Protein AF-A0A7C1M4I1-F1 (afdb_monomer)

Foldseek 3Di:
DPDPDPLVLLLVLLVPAVLVVLVVVLVVLLVVLLVLVLVLCVVLVHDSQFKKKWFADPVRAIFIDGDDDPVSRVVVSVVQRVPPVNSVSVVCNQQQVVLSVVSVVQSVCCVVPVDDDVLNVQLGDSDPVQNDSVSSSVSVVVCLVPPPDPVVVCVVSVPGDMDMNRPPD

Radius of gyration: 19.14 Å; Cα contacts (8 Å, |Δi|>4): 143; chains: 1; bounding box: 41×28×62 Å

pLDDT: mean 84.01, std 16.76, range [37.09, 98.38]

Structure (mmCIF, N/CA/C/O backbone):
data_AF-A0A7C1M4I1-F1
#
_entry.id   AF-A0A7C1M4I1-F1
#
loop_
_atom_site.group_PDB
_atom_site.id
_atom_site.type_symbol
_atom_site.label_atom_id
_atom_site.label_alt_id
_atom_site.label_comp_id
_atom_site.label_asym_id
_atom_site.label_entity_id
_atom_site.label_seq_id
_atom_site.pdbx_PDB_ins_code
_atom_site.Cartn_x
_atom_site.Cartn_y
_atom_site.Cartn_z
_atom_site.occupancy
_atom_site.B_iso_or_equiv
_atom_site.auth_seq_id
_atom_site.auth_comp_id
_atom_site.auth_asym_id
_atom_site.auth_atom_id
_atom_site.pdbx_PDB_model_num
ATOM 1 N N . SER A 1 1 ? -23.606 -11.637 40.945 1.00 37.09 1 SER A N 1
ATOM 2 C CA . SER A 1 1 ? -22.950 -11.901 39.651 1.00 37.09 1 SER A CA 1
ATOM 3 C C . SER A 1 1 ? -23.083 -10.687 38.755 1.00 37.09 1 SER A C 1
ATOM 5 O O . SER A 1 1 ? -24.184 -10.395 38.318 1.00 37.09 1 SER A O 1
ATOM 7 N N . SER A 1 2 ? -21.998 -9.949 38.531 1.00 46.00 2 SER A N 1
ATOM 8 C CA . SER A 1 2 ? -21.979 -8.693 37.764 1.00 46.00 2 SER A CA 1
ATOM 9 C C . SER A 1 2 ? -20.796 -8.706 36.792 1.00 46.00 2 SER A C 1
ATOM 11 O O . SER A 1 2 ? -19.777 -8.072 37.035 1.00 46.00 2 SER A O 1
ATOM 13 N N . GLY A 1 3 ? -20.919 -9.501 35.724 1.00 42.06 3 GLY A N 1
ATOM 14 C CA . GLY A 1 3 ? -19.888 -9.658 34.687 1.00 42.06 3 GLY A CA 1
ATOM 15 C C . GLY A 1 3 ? -20.396 -9.486 33.250 1.00 42.06 3 GLY A C 1
ATOM 16 O O . GLY A 1 3 ? -19.680 -9.832 32.322 1.00 42.06 3 GLY A O 1
ATOM 17 N N . GLY A 1 4 ? -21.629 -9.001 33.050 1.00 46.62 4 GLY A N 1
ATOM 18 C CA . GLY A 1 4 ? -22.300 -9.022 31.741 1.00 46.62 4 GLY A CA 1
ATOM 19 C C . GLY A 1 4 ? -22.204 -7.750 30.890 1.00 46.62 4 GLY A C 1
ATOM 20 O O . GLY A 1 4 ? -22.529 -7.805 29.715 1.00 46.62 4 GLY A O 1
ATOM 21 N N . SER A 1 5 ? -21.784 -6.605 31.437 1.00 53.62 5 SER A N 1
ATOM 22 C CA . SER A 1 5 ? -21.990 -5.313 30.751 1.00 53.62 5 SER A CA 1
ATOM 23 C C . SER A 1 5 ? -20.835 -4.873 29.843 1.00 53.62 5 SER A C 1
ATOM 25 O O . SER A 1 5 ? -21.068 -4.202 28.843 1.00 53.62 5 SER A O 1
ATOM 27 N N . ALA A 1 6 ? -19.591 -5.244 30.156 1.00 52.16 6 ALA A N 1
ATOM 28 C CA . ALA A 1 6 ? -18.422 -4.800 29.387 1.00 52.16 6 ALA A CA 1
ATOM 29 C C . ALA A 1 6 ? -18.250 -5.572 28.065 1.00 52.16 6 ALA A C 1
ATOM 31 O O . ALA A 1 6 ? -17.912 -4.984 27.040 1.00 52.16 6 ALA A O 1
ATOM 32 N N . SER A 1 7 ? -18.534 -6.879 28.077 1.00 54.50 7 SER A N 1
ATOM 33 C CA . SER A 1 7 ? -18.476 -7.744 26.892 1.00 54.50 7 SER A CA 1
ATOM 34 C C . SER A 1 7 ? -19.570 -7.422 25.873 1.00 54.50 7 SER A C 1
ATOM 36 O O . SER A 1 7 ? -19.337 -7.509 24.670 1.00 54.50 7 SER A O 1
ATOM 38 N N . ASP A 1 8 ? -20.748 -7.017 26.345 1.00 55.34 8 ASP A N 1
ATOM 39 C CA . ASP A 1 8 ? -21.869 -6.647 25.482 1.00 55.34 8 ASP A CA 1
ATOM 40 C C . ASP A 1 8 ? -21.636 -5.275 24.820 1.00 55.34 8 ASP A C 1
ATOM 42 O O . ASP A 1 8 ? -21.870 -5.093 23.627 1.00 55.34 8 ASP A O 1
ATOM 46 N N . ALA A 1 9 ? -21.039 -4.327 25.554 1.00 55.25 9 ALA A N 1
ATOM 47 C CA . ALA A 1 9 ? -20.668 -3.018 25.019 1.00 55.25 9 ALA A CA 1
ATOM 48 C C . ALA A 1 9 ? -19.576 -3.095 23.931 1.00 55.25 9 ALA A C 1
ATOM 50 O O . ALA A 1 9 ? -19.692 -2.420 22.909 1.00 55.25 9 ALA A O 1
ATOM 51 N N . GLY A 1 10 ? -18.540 -3.929 24.099 1.00 57.03 10 GLY A N 1
ATOM 52 C CA . GLY A 1 10 ? -17.507 -4.151 23.068 1.00 57.03 10 GLY A CA 1
ATOM 53 C C . GLY A 1 10 ? -18.066 -4.776 21.781 1.00 57.03 10 GLY A C 1
ATOM 54 O O . GLY A 1 10 ? -17.709 -4.381 20.664 1.00 57.03 10 GLY A O 1
ATOM 55 N N . ARG A 1 11 ? -19.035 -5.689 21.922 1.00 58.72 11 ARG A N 1
ATOM 56 C CA . ARG A 1 11 ? -19.779 -6.274 20.795 1.00 58.72 11 ARG A CA 1
ATOM 57 C C . ARG A 1 11 ? -20.649 -5.257 20.053 1.00 58.72 11 ARG A C 1
ATOM 59 O O . ARG A 1 11 ? -20.724 -5.312 18.830 1.00 58.72 11 ARG A O 1
ATOM 66 N N . LEU A 1 12 ? -21.265 -4.308 20.754 1.00 58.34 12 LEU A N 1
ATOM 67 C CA . LEU A 1 12 ? -22.069 -3.251 20.126 1.00 58.34 12 LEU A CA 1
ATOM 68 C C . LEU A 1 12 ? -21.201 -2.220 19.382 1.00 58.34 12 LEU A C 1
ATOM 70 O O . LEU A 1 12 ? -21.550 -1.818 18.274 1.00 58.34 12 LEU A O 1
ATOM 74 N N . LYS A 1 13 ? -20.036 -1.845 19.936 1.00 61.75 13 LYS A N 1
ATOM 75 C CA . LYS A 1 13 ? -19.080 -0.900 19.311 1.00 61.75 13 LYS A CA 1
ATOM 76 C C . LYS A 1 13 ? -18.567 -1.382 17.948 1.00 61.75 13 LYS A C 1
ATOM 78 O O . LYS A 1 13 ? -18.397 -0.594 17.020 1.00 61.75 13 LYS A O 1
ATOM 83 N N . SER A 1 14 ? -18.323 -2.685 17.832 1.00 60.00 14 SER A N 1
ATOM 84 C CA . SER A 1 14 ? -17.772 -3.325 16.635 1.00 60.00 14 SER A CA 1
ATOM 85 C C . SER A 1 14 ? -18.788 -3.500 15.500 1.00 60.00 14 SER A C 1
ATOM 87 O O . SER A 1 14 ? -18.403 -3.475 14.332 1.00 60.00 14 SER A O 1
ATOM 89 N N . GLN A 1 15 ? -20.079 -3.632 15.817 1.00 62.91 15 GLN A N 1
ATOM 90 C CA . GLN A 1 15 ? -21.148 -3.806 14.823 1.00 62.91 15 GLN A CA 1
ATOM 91 C C . GLN A 1 15 ? -21.494 -2.521 14.054 1.00 62.91 15 GLN A C 1
ATOM 93 O O . GLN A 1 15 ? -22.108 -2.598 12.994 1.00 62.91 15 GLN A O 1
ATOM 98 N N . THR A 1 16 ? -21.094 -1.348 14.556 1.00 69.31 16 THR A N 1
ATOM 99 C CA . THR A 1 16 ? -21.437 -0.040 13.965 1.00 69.31 16 THR A CA 1
ATOM 100 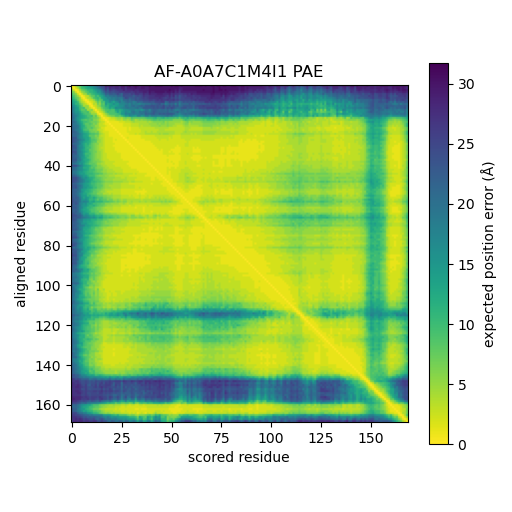C C . THR A 1 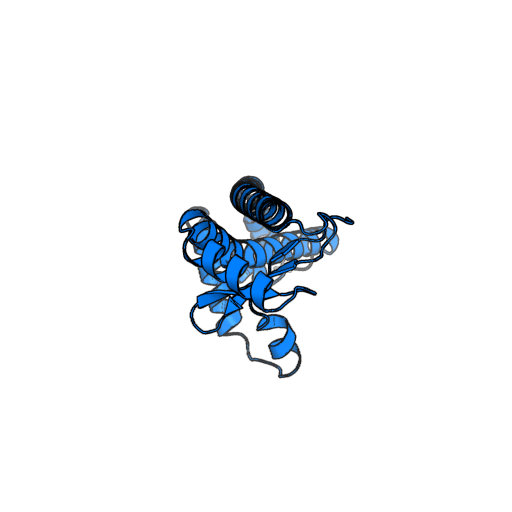16 ? -20.355 0.555 13.064 1.00 69.31 16 THR A C 1
ATOM 102 O O . THR A 1 16 ? -20.515 1.665 12.563 1.00 69.31 16 THR A O 1
ATOM 105 N N . LEU A 1 17 ? -19.233 -0.141 12.866 1.00 81.06 17 LEU A N 1
ATOM 106 C CA . LEU A 1 17 ? -18.158 0.347 12.005 1.00 81.06 17 LEU A CA 1
ATOM 107 C C . LEU A 1 17 ? -18.552 0.240 10.523 1.00 81.06 17 LEU A C 1
ATOM 109 O O . LEU A 1 17 ? -18.933 -0.850 10.085 1.00 81.06 17 LEU A O 1
ATOM 113 N N . PRO A 1 18 ? -18.379 1.298 9.709 1.00 86.31 18 PRO A N 1
ATOM 114 C CA . PRO A 1 18 ? -18.656 1.256 8.273 1.00 86.31 18 PRO A CA 1
ATOM 115 C C . PRO A 1 18 ? -17.491 0.590 7.516 1.00 86.31 18 PRO A C 1
ATOM 117 O O . PRO A 1 18 ? -16.886 1.146 6.602 1.00 86.31 18 PRO A O 1
ATOM 120 N N . LEU A 1 19 ? -17.148 -0.638 7.916 1.00 86.81 19 LEU A N 1
ATOM 121 C CA . LEU A 1 19 ? -15.996 -1.372 7.395 1.00 86.81 19 LEU A CA 1
ATOM 122 C C . LEU A 1 19 ? -16.125 -1.654 5.890 1.00 86.81 19 LEU A C 1
ATOM 124 O O . LEU A 1 19 ? -15.118 -1.723 5.191 1.00 86.81 19 LEU A O 1
ATOM 128 N N . ALA A 1 20 ? -17.355 -1.792 5.387 1.00 87.75 20 ALA A N 1
ATOM 129 C CA . ALA A 1 20 ? -17.626 -1.936 3.960 1.00 87.75 20 ALA A CA 1
ATOM 130 C C . ALA A 1 20 ? -17.139 -0.714 3.160 1.00 87.75 20 ALA A C 1
ATOM 132 O O . ALA A 1 20 ? -16.436 -0.885 2.164 1.00 87.75 20 ALA A O 1
ATOM 133 N N . ASP A 1 21 ? -17.416 0.499 3.642 1.00 89.75 21 ASP A N 1
ATOM 134 C CA . ASP A 1 21 ? -17.020 1.749 2.982 1.00 89.75 21 ASP A CA 1
ATOM 135 C C . ASP A 1 21 ? -15.495 1.932 3.009 1.00 89.75 21 ASP A C 1
ATOM 137 O O . ASP A 1 21 ? -14.871 2.342 2.022 1.00 89.75 21 ASP A O 1
ATOM 141 N N . TYR A 1 22 ? -14.861 1.565 4.128 1.00 93.00 22 TYR A N 1
ATOM 142 C CA . TYR A 1 22 ? -13.403 1.608 4.247 1.00 93.00 22 TYR A CA 1
ATOM 143 C C . TYR A 1 22 ? -12.737 0.624 3.284 1.00 93.00 22 TYR A C 1
ATOM 145 O O . TYR A 1 22 ? -11.816 1.000 2.555 1.00 93.00 22 TYR A O 1
ATOM 153 N N . LYS A 1 23 ? -13.250 -0.611 3.214 1.00 92.44 23 LYS A N 1
ATOM 154 C CA . LYS A 1 23 ? -12.785 -1.627 2.260 1.00 92.44 23 LYS A CA 1
ATOM 155 C C . LYS A 1 23 ? -12.995 -1.193 0.814 1.00 92.44 23 LYS A C 1
ATOM 157 O O . LYS A 1 23 ? -12.131 -1.455 -0.015 1.00 92.44 23 LYS A O 1
ATOM 162 N N . GLN A 1 24 ? -14.092 -0.504 0.501 1.00 92.56 24 GLN A N 1
ATOM 163 C CA . GLN A 1 24 ? -14.327 0.022 -0.843 1.00 92.56 24 GLN A CA 1
ATOM 164 C C . GLN A 1 24 ? -13.276 1.066 -1.233 1.00 92.56 24 GLN A C 1
ATOM 166 O O . GLN A 1 24 ? -12.753 1.015 -2.345 1.00 92.56 24 GLN A O 1
ATOM 171 N N . THR A 1 25 ? -12.942 1.988 -0.328 1.00 88.88 25 THR A N 1
ATOM 172 C CA . THR A 1 25 ? -11.919 3.019 -0.577 1.00 88.88 25 THR A CA 1
ATOM 173 C C . THR A 1 25 ? -10.550 2.383 -0.822 1.00 88.88 25 THR A C 1
ATOM 175 O O . THR A 1 25 ? -9.897 2.674 -1.821 1.00 88.88 25 THR A O 1
ATOM 178 N N . VAL A 1 26 ? -10.146 1.447 0.040 1.00 93.19 26 VAL A N 1
ATOM 179 C CA . VAL A 1 26 ? -8.884 0.707 -0.116 1.00 93.19 26 VAL A CA 1
ATOM 180 C C . VAL A 1 26 ? -8.885 -0.150 -1.384 1.00 93.19 26 VAL A C 1
ATOM 182 O O . VAL A 1 26 ? -7.880 -0.212 -2.086 1.00 93.19 26 VAL A O 1
ATOM 185 N N . GLY A 1 27 ? -10.026 -0.743 -1.741 1.00 94.75 27 GLY A N 1
ATOM 186 C CA . GLY A 1 27 ? -10.191 -1.521 -2.967 1.00 94.75 27 GLY A CA 1
ATOM 187 C C . GLY A 1 27 ? -9.971 -0.712 -4.249 1.00 94.75 27 GLY A C 1
ATOM 188 O O . GLY A 1 27 ? -9.469 -1.264 -5.229 1.00 94.75 27 GLY A O 1
ATOM 189 N N . GLN A 1 28 ? -10.285 0.588 -4.251 1.00 95.31 28 GLN A N 1
ATOM 190 C CA . GLN A 1 28 ? -10.003 1.472 -5.388 1.00 95.31 28 GLN A CA 1
ATOM 191 C C . GLN A 1 28 ? -8.497 1.697 -5.565 1.00 95.31 28 GLN A C 1
ATOM 193 O O . GLN A 1 28 ? -7.985 1.515 -6.671 1.00 95.31 28 GLN A O 1
ATOM 198 N N . ASP A 1 29 ? -7.783 2.022 -4.481 1.00 96.00 29 ASP A N 1
ATOM 199 C CA . ASP A 1 29 ? -6.321 2.163 -4.507 1.00 96.00 29 ASP A CA 1
ATOM 200 C C . ASP A 1 29 ? -5.663 0.833 -4.925 1.00 96.00 29 ASP A C 1
ATOM 202 O O . ASP A 1 29 ? -4.812 0.813 -5.814 1.00 96.00 29 ASP A O 1
ATOM 206 N N . LEU A 1 30 ? -6.123 -0.299 -4.379 1.00 96.06 30 LEU A N 1
ATOM 207 C CA . LEU A 1 30 ? -5.648 -1.642 -4.732 1.00 96.06 30 LEU A CA 1
ATOM 208 C C . LEU A 1 30 ? -5.810 -1.942 -6.232 1.00 96.06 30 LEU A C 1
ATOM 210 O O . LEU A 1 30 ? -4.879 -2.426 -6.880 1.00 96.06 30 LEU A O 1
ATOM 214 N N . ALA A 1 31 ? -6.991 -1.668 -6.795 1.00 96.75 31 ALA A N 1
ATOM 215 C CA . ALA A 1 31 ? -7.272 -1.895 -8.209 1.00 96.75 31 ALA A CA 1
ATOM 216 C C . ALA A 1 31 ? -6.394 -1.012 -9.105 1.00 96.75 31 ALA A C 1
ATOM 218 O O . ALA A 1 31 ? -5.829 -1.498 -10.085 1.00 96.75 31 ALA A O 1
ATOM 219 N N . PHE A 1 32 ? -6.227 0.258 -8.736 1.00 97.75 32 PHE A N 1
ATOM 220 C CA . PHE A 1 32 ? -5.382 1.200 -9.461 1.00 97.75 32 PHE A CA 1
ATOM 221 C C . PHE A 1 32 ? -3.897 0.797 -9.449 1.00 97.75 32 PHE A C 1
ATOM 223 O O . PHE A 1 32 ? -3.253 0.795 -10.503 1.00 97.75 32 PHE A O 1
ATOM 230 N N . ILE A 1 33 ? -3.356 0.406 -8.288 1.00 97.81 33 ILE A N 1
ATOM 231 C CA . ILE A 1 33 ? -1.972 -0.080 -8.165 1.00 97.81 33 ILE A CA 1
ATOM 232 C C . ILE A 1 33 ? -1.775 -1.336 -9.012 1.00 97.81 33 ILE A C 1
ATOM 234 O O . ILE A 1 33 ? -0.849 -1.398 -9.822 1.00 97.81 33 ILE A O 1
ATOM 238 N N . ARG A 1 34 ? -2.683 -2.310 -8.888 1.00 97.31 34 ARG A N 1
ATOM 239 C CA . ARG A 1 34 ? -2.658 -3.550 -9.669 1.00 97.31 34 ARG A CA 1
ATOM 240 C C . ARG A 1 34 ? -2.622 -3.278 -11.171 1.00 97.31 34 ARG A C 1
ATOM 242 O O . ARG A 1 34 ? -1.822 -3.888 -11.877 1.00 97.31 34 ARG A O 1
ATOM 249 N N . GLU A 1 35 ? -3.477 -2.381 -11.650 1.00 97.62 35 GLU A N 1
ATOM 250 C CA . GLU A 1 35 ? -3.571 -2.077 -13.075 1.00 97.62 35 GLU A CA 1
ATOM 251 C C . GLU A 1 35 ? -2.343 -1.324 -13.586 1.00 97.62 35 GLU A C 1
ATOM 253 O O . GLU A 1 35 ? -1.788 -1.673 -14.626 1.00 97.62 35 GLU A O 1
ATOM 258 N N . THR A 1 36 ? -1.838 -0.365 -12.809 1.00 98.00 36 THR A N 1
ATOM 259 C CA . THR A 1 36 ? -0.598 0.348 -13.148 1.00 98.00 36 THR A CA 1
ATOM 260 C C . THR A 1 36 ? 0.577 -0.619 -13.286 1.00 98.00 36 THR A C 1
ATOM 262 O O . THR A 1 36 ? 1.352 -0.526 -14.237 1.00 98.00 36 THR A O 1
ATOM 265 N N . LEU A 1 37 ? 0.691 -1.588 -12.377 1.00 97.50 37 LEU A N 1
ATOM 266 C CA . LEU A 1 37 ? 1.747 -2.594 -12.420 1.00 97.50 37 LEU A CA 1
ATOM 267 C C . LEU A 1 37 ? 1.609 -3.544 -13.618 1.00 97.50 37 LEU A C 1
ATOM 269 O O . LEU A 1 37 ? 2.610 -3.856 -14.260 1.00 97.50 37 LEU A O 1
ATOM 273 N N . ARG A 1 38 ? 0.387 -3.950 -13.983 1.00 96.62 38 ARG A N 1
ATOM 274 C CA . ARG A 1 38 ? 0.147 -4.731 -15.211 1.00 96.62 38 ARG A CA 1
ATOM 275 C C . ARG A 1 38 ? 0.544 -3.967 -16.468 1.00 96.62 38 ARG A C 1
ATOM 277 O O . ARG A 1 38 ? 1.197 -4.540 -17.338 1.00 96.62 38 ARG A O 1
ATOM 284 N N . HIS A 1 39 ? 0.199 -2.684 -16.544 1.00 97.19 39 HIS A N 1
ATOM 285 C CA . HIS A 1 39 ? 0.626 -1.832 -17.649 1.00 97.19 39 HIS A CA 1
ATOM 286 C C . HIS A 1 39 ? 2.145 -1.703 -17.714 1.00 97.19 39 HIS A C 1
ATOM 288 O O . HIS A 1 39 ? 2.702 -1.809 -18.802 1.00 97.19 39 HIS A O 1
ATOM 294 N N . LYS A 1 40 ? 2.830 -1.569 -16.571 1.00 96.75 40 LYS A N 1
ATOM 295 C CA . LYS A 1 40 ? 4.297 -1.551 -16.544 1.00 96.75 40 LYS A CA 1
ATOM 296 C C . LYS A 1 40 ? 4.892 -2.864 -17.048 1.00 96.75 40 LYS A C 1
ATOM 298 O O . LYS A 1 40 ? 5.789 -2.828 -17.880 1.00 96.75 40 LYS A O 1
ATOM 303 N N . LEU A 1 41 ? 4.363 -4.022 -16.650 1.00 95.75 41 LEU A N 1
ATOM 304 C CA . LEU A 1 41 ? 4.821 -5.296 -17.220 1.00 95.75 41 LEU A CA 1
ATOM 305 C C . LEU A 1 41 ? 4.694 -5.316 -18.754 1.00 95.75 41 LEU A C 1
ATOM 307 O O . LEU A 1 41 ? 5.641 -5.705 -19.434 1.00 95.75 41 LEU A O 1
ATOM 311 N N . ALA A 1 42 ? 3.569 -4.846 -19.301 1.00 96.44 42 ALA A N 1
ATOM 312 C CA . ALA A 1 42 ? 3.354 -4.791 -20.747 1.00 96.44 42 ALA A CA 1
ATOM 313 C C . ALA A 1 42 ? 4.286 -3.792 -21.460 1.00 96.44 42 ALA A C 1
ATOM 315 O O . ALA A 1 42 ? 4.868 -4.129 -22.488 1.00 96.44 42 ALA A O 1
ATOM 316 N N . GLU A 1 43 ? 4.471 -2.593 -20.902 1.00 97.06 43 GLU A N 1
ATOM 317 C CA . GLU A 1 43 ? 5.351 -1.542 -21.437 1.00 97.06 43 GLU A CA 1
ATOM 318 C C . GLU A 1 43 ? 6.804 -2.020 -21.584 1.00 97.06 43 GLU A C 1
ATOM 320 O O . GLU A 1 43 ? 7.470 -1.719 -22.574 1.00 97.06 43 GLU A O 1
ATOM 325 N N . TYR A 1 44 ? 7.272 -2.833 -20.634 1.00 96.06 44 TYR A N 1
ATOM 326 C CA . TYR A 1 44 ? 8.612 -3.420 -20.643 1.00 96.06 44 TYR A CA 1
ATOM 327 C C . TYR A 1 44 ? 8.682 -4.798 -21.331 1.00 96.06 44 TYR A C 1
ATOM 329 O O . TYR A 1 44 ? 9.709 -5.470 -21.242 1.00 96.06 44 TYR A O 1
ATOM 337 N N . ASN A 1 45 ? 7.628 -5.220 -22.045 1.00 95.44 45 ASN A N 1
ATOM 338 C CA . ASN A 1 45 ? 7.522 -6.518 -22.733 1.00 95.44 45 ASN A CA 1
ATOM 339 C C . ASN A 1 45 ? 7.772 -7.735 -21.820 1.00 95.44 45 ASN A C 1
ATOM 341 O O . ASN A 1 45 ? 8.281 -8.772 -22.254 1.00 95.44 45 ASN A O 1
ATOM 345 N N . LEU A 1 46 ? 7.419 -7.613 -20.542 1.00 94.69 46 LEU A N 1
ATOM 346 C CA . LEU A 1 46 ? 7.505 -8.692 -19.568 1.00 94.69 46 LEU A CA 1
ATOM 347 C C . LEU A 1 46 ? 6.277 -9.598 -19.670 1.00 94.69 46 LEU A C 1
ATOM 349 O O . LEU A 1 46 ? 5.185 -9.181 -20.056 1.00 94.69 46 LEU A O 1
ATOM 353 N N . ASN A 1 47 ? 6.440 -10.859 -19.268 1.00 92.62 47 ASN A N 1
ATOM 354 C CA . ASN A 1 47 ? 5.313 -11.779 -19.179 1.00 92.62 47 ASN A CA 1
ATOM 355 C C . ASN A 1 47 ? 4.274 -11.223 -18.175 1.00 92.62 47 ASN A C 1
ATOM 357 O O . ASN A 1 47 ? 4.661 -10.918 -17.045 1.00 92.62 47 ASN A O 1
ATOM 361 N N . PRO A 1 48 ? 2.971 -11.143 -18.507 1.00 91.50 48 PRO A N 1
ATOM 362 C CA . PRO A 1 48 ? 1.926 -10.732 -17.560 1.00 91.50 48 PRO A CA 1
ATOM 363 C C . PRO A 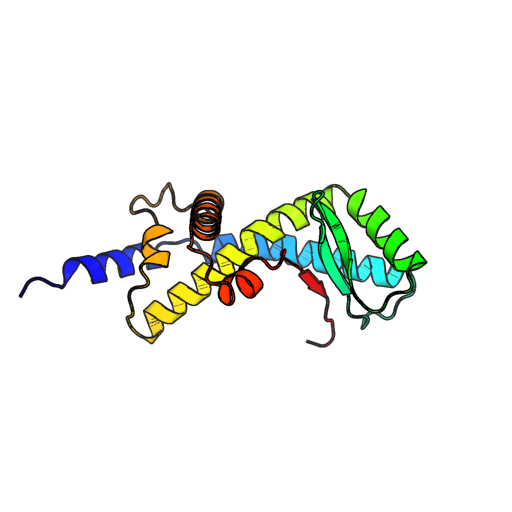1 48 ? 1.829 -11.616 -16.303 1.00 91.50 48 PRO A C 1
ATOM 365 O O . PRO A 1 48 ? 1.249 -11.208 -15.297 1.00 91.50 48 PRO A O 1
ATOM 368 N N . ALA A 1 49 ? 2.381 -12.834 -16.363 1.00 91.25 49 ALA A N 1
ATOM 369 C CA . ALA A 1 49 ? 2.519 -13.773 -15.251 1.00 91.25 49 ALA A CA 1
ATOM 370 C C . ALA A 1 49 ? 3.755 -13.537 -14.366 1.00 91.25 49 ALA A C 1
ATOM 372 O O . ALA A 1 49 ? 3.964 -14.284 -13.409 1.00 91.25 49 ALA A O 1
ATOM 373 N N . THR A 1 50 ? 4.592 -12.547 -14.688 1.00 92.44 50 THR A N 1
ATOM 374 C CA . THR A 1 50 ? 5.766 -12.190 -13.884 1.00 92.44 50 THR A CA 1
ATOM 375 C C . THR A 1 50 ? 5.315 -11.709 -12.511 1.00 92.44 50 THR A C 1
ATOM 377 O O . THR A 1 50 ? 4.583 -10.727 -12.404 1.00 92.44 50 THR A O 1
ATOM 380 N N . ALA A 1 51 ? 5.766 -12.398 -11.464 1.00 93.25 51 ALA A N 1
ATOM 381 C CA . ALA A 1 51 ? 5.545 -11.970 -10.093 1.00 93.25 51 ALA A CA 1
ATOM 382 C C . ALA A 1 51 ? 6.413 -10.743 -9.796 1.00 93.25 51 ALA A C 1
ATOM 384 O O . ALA A 1 51 ? 7.639 -10.797 -9.935 1.00 93.25 51 ALA A O 1
ATOM 385 N N . ILE A 1 52 ? 5.771 -9.656 -9.377 1.00 94.81 52 ILE A N 1
ATOM 386 C CA . ILE A 1 52 ? 6.445 -8.438 -8.928 1.00 94.81 52 ILE A CA 1
ATOM 387 C C . ILE A 1 52 ? 5.848 -7.981 -7.607 1.00 94.81 52 ILE A C 1
ATOM 389 O O . ILE A 1 52 ? 4.650 -8.140 -7.361 1.00 94.81 52 ILE A O 1
ATOM 393 N N . SER A 1 53 ? 6.685 -7.394 -6.765 1.00 96.12 53 SER A N 1
ATOM 394 C CA . SER A 1 53 ? 6.258 -6.753 -5.529 1.00 96.12 53 SER A CA 1
ATOM 395 C C . SER A 1 53 ? 6.639 -5.284 -5.560 1.00 96.12 53 SER A C 1
ATOM 397 O O . SER A 1 53 ? 7.647 -4.923 -6.161 1.00 96.12 53 SER A O 1
ATOM 399 N N . VAL A 1 54 ? 5.863 -4.438 -4.898 1.00 97.25 54 VAL A N 1
ATOM 400 C CA . VAL A 1 54 ? 6.253 -3.055 -4.625 1.00 97.25 54 VAL A CA 1
ATOM 401 C C . VAL A 1 54 ? 6.204 -2.795 -3.133 1.00 97.25 54 VAL A C 1
ATOM 403 O O . VAL A 1 54 ? 5.248 -3.186 -2.465 1.00 97.25 54 VAL A O 1
ATOM 406 N N . SER A 1 55 ? 7.237 -2.145 -2.617 1.00 96.56 55 SER A N 1
ATOM 407 C CA . SER A 1 55 ? 7.395 -1.792 -1.204 1.00 96.56 55 SER A CA 1
ATOM 408 C C . SER A 1 55 ? 7.925 -0.369 -1.074 1.00 96.56 55 SER A C 1
ATOM 410 O O . SER A 1 55 ? 8.338 0.245 -2.059 1.00 96.56 55 SER A O 1
ATOM 412 N N . LYS A 1 56 ? 7.894 0.178 0.144 1.00 94.31 56 LYS A N 1
ATOM 413 C CA . LYS A 1 56 ? 8.628 1.407 0.459 1.00 94.31 56 LYS A CA 1
ATOM 414 C C . LYS A 1 56 ? 9.991 1.061 1.043 1.00 94.31 56 LYS A C 1
ATOM 416 O O . LYS A 1 56 ? 10.062 0.240 1.954 1.00 94.31 56 LYS A O 1
ATOM 421 N N . SER A 1 57 ? 11.027 1.735 0.561 1.00 91.75 57 SER A N 1
ATOM 422 C CA . SER A 1 57 ? 12.340 1.751 1.196 1.00 91.75 57 SER A CA 1
ATOM 423 C C . SER A 1 57 ? 12.324 2.565 2.489 1.00 91.75 57 SER A C 1
ATOM 425 O O . SER A 1 57 ? 11.393 3.338 2.740 1.00 91.75 57 SER A O 1
ATOM 427 N N . ASP A 1 58 ? 13.402 2.480 3.269 1.00 86.31 58 ASP A N 1
ATOM 428 C CA . ASP A 1 58 ? 13.596 3.311 4.467 1.00 86.31 58 ASP A CA 1
ATOM 429 C C . ASP A 1 58 ? 13.591 4.818 4.149 1.00 86.31 58 ASP A C 1
ATOM 431 O O . ASP A 1 58 ? 13.192 5.639 4.974 1.00 86.31 58 ASP A O 1
ATOM 435 N N . ALA A 1 59 ? 13.982 5.194 2.926 1.00 88.62 59 ALA A N 1
ATOM 436 C CA . ALA A 1 59 ? 13.927 6.572 2.436 1.00 88.62 59 ALA A CA 1
ATOM 437 C C . ALA A 1 59 ? 12.531 6.979 1.916 1.00 88.62 59 ALA A C 1
ATOM 439 O O . ALA A 1 59 ? 12.361 8.085 1.402 1.00 88.62 59 ALA A O 1
ATOM 440 N N . GLY A 1 60 ? 11.538 6.088 2.001 1.00 88.88 60 GLY A N 1
ATOM 441 C CA . GLY A 1 60 ? 10.167 6.314 1.545 1.00 88.88 60 GLY A CA 1
ATOM 442 C C . GLY A 1 60 ? 9.974 6.230 0.030 1.00 88.88 60 GLY A C 1
ATOM 443 O O . GLY A 1 60 ? 8.888 6.560 -0.450 1.00 88.88 60 GLY A O 1
ATOM 444 N N . LYS A 1 61 ? 10.993 5.796 -0.723 1.00 95.31 61 LYS A N 1
ATOM 445 C CA . LYS A 1 61 ? 10.888 5.575 -2.172 1.00 95.31 61 LYS A CA 1
ATOM 446 C C . LYS A 1 61 ? 10.209 4.247 -2.465 1.00 95.31 61 LYS A C 1
ATOM 448 O O . LYS A 1 61 ? 10.313 3.314 -1.676 1.00 95.31 61 LYS A O 1
ATOM 453 N N . ILE A 1 62 ? 9.541 4.163 -3.608 1.00 97.19 62 ILE A N 1
ATOM 454 C CA . ILE A 1 62 ? 9.009 2.897 -4.109 1.00 97.19 62 ILE A CA 1
ATOM 455 C C . ILE A 1 62 ? 10.170 2.052 -4.628 1.00 97.19 62 ILE A C 1
ATOM 457 O O . ILE A 1 62 ? 10.953 2.526 -5.450 1.00 97.19 62 ILE A O 1
ATOM 461 N N . GLU A 1 63 ? 10.233 0.810 -4.173 1.00 97.25 63 GLU A N 1
ATOM 462 C CA . GLU A 1 63 ? 11.143 -0.225 -4.661 1.00 97.25 63 GLU A CA 1
ATOM 463 C C . GLU A 1 63 ? 10.338 -1.354 -5.298 1.00 97.25 63 GLU A C 1
ATOM 465 O O . GLU A 1 63 ? 9.201 -1.624 -4.896 1.00 97.25 63 GLU A O 1
ATOM 470 N N . VAL A 1 64 ? 10.925 -2.009 -6.298 1.00 97.00 64 VAL A N 1
ATOM 471 C CA . VAL A 1 64 ? 10.314 -3.113 -7.039 1.00 97.00 64 VAL A CA 1
ATOM 472 C C . VAL A 1 64 ? 11.094 -4.392 -6.757 1.00 97.00 64 VAL A C 1
ATOM 474 O O . VAL A 1 64 ? 12.268 -4.521 -7.089 1.00 97.00 64 VAL A O 1
ATOM 477 N N . GLY A 1 65 ? 10.420 -5.381 -6.183 1.00 94.25 65 GLY A N 1
ATOM 478 C CA . GLY A 1 65 ? 10.945 -6.730 -5.999 1.00 94.25 65 GLY A CA 1
ATOM 479 C C . GLY A 1 65 ? 10.455 -7.703 -7.072 1.00 94.25 65 GLY A C 1
ATOM 480 O O . GLY A 1 65 ? 9.543 -7.414 -7.850 1.00 94.25 65 GLY A O 1
ATOM 481 N N . GLY A 1 66 ? 11.062 -8.889 -7.093 1.00 89.94 66 GLY A N 1
ATOM 482 C CA . GLY A 1 66 ? 10.743 -9.971 -8.028 1.00 89.94 66 GLY A CA 1
ATOM 483 C C . GLY A 1 66 ? 11.919 -10.357 -8.925 1.00 89.94 66 GLY A C 1
ATOM 484 O O . GLY A 1 66 ? 13.008 -9.784 -8.859 1.00 89.94 66 GLY A O 1
ATOM 485 N N . THR A 1 67 ? 11.705 -11.360 -9.775 1.00 88.75 67 THR A N 1
ATOM 486 C CA . THR A 1 67 ? 12.731 -11.876 -10.695 1.00 88.75 67 THR A CA 1
ATOM 487 C C . THR A 1 67 ? 12.773 -11.035 -11.973 1.00 88.75 67 THR A C 1
ATOM 489 O O . THR A 1 67 ? 12.356 -11.472 -13.043 1.00 88.75 67 THR A O 1
ATOM 492 N N . LEU A 1 68 ? 13.251 -9.797 -11.842 1.00 92.25 68 LEU A N 1
ATOM 493 C CA . LEU A 1 68 ? 13.460 -8.852 -12.941 1.00 92.25 68 LEU A CA 1
ATOM 494 C C . LEU A 1 68 ? 14.954 -8.591 -13.132 1.00 92.25 68 LEU A C 1
ATOM 496 O O . LEU A 1 68 ? 15.683 -8.499 -12.142 1.00 92.25 68 LEU A O 1
ATOM 500 N N . ALA A 1 69 ? 15.379 -8.406 -14.385 1.00 94.88 69 ALA A N 1
ATOM 501 C CA . ALA A 1 69 ? 16.705 -7.872 -14.690 1.00 94.88 69 ALA A CA 1
ATOM 502 C C . ALA A 1 69 ? 16.868 -6.466 -14.084 1.00 94.88 69 ALA A C 1
ATOM 504 O O . ALA A 1 69 ? 15.935 -5.659 -14.152 1.00 94.88 69 ALA A O 1
ATOM 505 N N . ASP A 1 70 ? 18.043 -6.166 -13.527 1.00 95.19 70 ASP A N 1
ATOM 506 C CA . ASP A 1 70 ? 18.281 -4.959 -12.717 1.00 95.19 70 ASP A CA 1
ATOM 507 C C . ASP A 1 70 ? 17.989 -3.654 -13.472 1.00 95.19 70 ASP A C 1
ATOM 509 O O . ASP A 1 70 ? 17.337 -2.756 -12.933 1.00 95.19 70 ASP A O 1
ATOM 513 N N . ASP A 1 71 ? 18.364 -3.575 -14.752 1.00 96.44 71 ASP A N 1
ATOM 514 C CA . ASP A 1 71 ? 18.061 -2.417 -15.603 1.00 96.44 71 ASP A CA 1
ATOM 515 C C . ASP A 1 71 ? 16.551 -2.195 -15.758 1.00 96.44 71 ASP A C 1
ATOM 517 O O . ASP A 1 71 ? 16.071 -1.062 -15.733 1.00 96.44 71 ASP A O 1
ATOM 521 N N . THR A 1 72 ? 15.782 -3.277 -15.911 1.00 96.81 72 THR A N 1
ATOM 522 C CA . THR A 1 72 ? 14.320 -3.198 -16.052 1.00 96.81 72 THR A CA 1
ATOM 523 C C . THR A 1 72 ? 13.674 -2.809 -14.729 1.00 96.81 72 THR A C 1
ATOM 525 O O . THR A 1 72 ? 12.811 -1.935 -14.707 1.00 96.81 72 THR A O 1
ATOM 528 N N . ARG A 1 73 ? 14.133 -3.399 -13.619 1.00 97.69 73 ARG A N 1
ATOM 529 C CA . ARG A 1 73 ? 13.684 -3.045 -12.268 1.00 97.69 73 ARG A CA 1
ATOM 530 C C . ARG A 1 73 ? 13.887 -1.558 -11.990 1.00 97.69 73 ARG A C 1
ATOM 532 O O . ARG A 1 73 ? 12.925 -0.875 -11.662 1.00 97.69 73 ARG A O 1
ATOM 539 N N . THR A 1 74 ? 15.098 -1.055 -12.220 1.00 97.62 74 THR A N 1
ATOM 540 C CA . THR A 1 74 ? 15.462 0.350 -11.975 1.00 97.62 74 THR A CA 1
ATOM 541 C C . THR A 1 74 ? 14.602 1.309 -12.801 1.00 97.62 74 THR A C 1
ATOM 543 O O . THR A 1 74 ? 14.180 2.358 -12.316 1.00 97.62 74 THR A O 1
ATOM 546 N N . ARG A 1 75 ? 14.306 0.965 -14.061 1.00 98.06 75 ARG A N 1
ATOM 547 C CA . ARG A 1 75 ? 13.427 1.782 -14.912 1.00 98.06 75 ARG A CA 1
ATOM 548 C C . ARG A 1 75 ? 11.984 1.797 -14.408 1.00 98.06 75 ARG A C 1
ATOM 550 O O . ARG A 1 75 ? 11.410 2.876 -14.294 1.00 98.06 75 ARG A O 1
ATOM 557 N N . ILE A 1 76 ? 11.435 0.641 -14.027 1.00 98.06 76 ILE A N 1
ATOM 558 C CA . ILE A 1 76 ? 10.095 0.568 -13.426 1.00 98.06 76 ILE A CA 1
ATOM 559 C C . ILE A 1 76 ? 10.056 1.380 -12.124 1.00 98.06 76 ILE A C 1
ATOM 561 O O . ILE A 1 76 ? 9.146 2.181 -11.944 1.00 98.06 76 ILE A O 1
ATOM 565 N N . GLU A 1 77 ? 11.043 1.239 -11.238 1.00 98.25 77 GLU A N 1
ATOM 566 C CA . GLU A 1 77 ? 11.128 2.030 -10.003 1.00 98.25 77 GLU A CA 1
ATOM 567 C C . GLU A 1 77 ? 11.123 3.533 -10.285 1.00 98.25 77 GLU A C 1
ATOM 569 O O . GLU A 1 77 ? 10.354 4.269 -9.664 1.00 98.25 77 GLU A O 1
ATOM 574 N N . ASN A 1 78 ? 11.932 4.001 -11.237 1.00 98.25 78 ASN A N 1
ATOM 575 C CA . ASN A 1 78 ? 11.965 5.413 -11.617 1.00 98.25 78 ASN A CA 1
ATOM 576 C C . ASN A 1 78 ? 10.598 5.899 -12.114 1.00 98.25 78 ASN A C 1
ATOM 578 O O . ASN A 1 78 ? 10.113 6.931 -11.647 1.00 98.25 78 ASN A O 1
ATOM 582 N N . ASP A 1 79 ? 9.945 5.138 -12.992 1.00 98.38 79 ASP A N 1
ATOM 583 C CA . ASP A 1 79 ? 8.616 5.482 -13.498 1.00 98.38 79 ASP A CA 1
ATOM 584 C C . ASP A 1 79 ? 7.579 5.581 -12.373 1.00 98.38 79 ASP A C 1
ATOM 586 O O . ASP A 1 79 ? 6.773 6.514 -12.337 1.00 98.38 79 ASP A O 1
ATOM 590 N N . LEU A 1 80 ? 7.594 4.620 -11.445 1.00 98.31 80 LEU A N 1
ATOM 591 C CA . LEU A 1 80 ? 6.656 4.578 -10.325 1.00 98.31 80 LEU A CA 1
ATOM 592 C C . LEU A 1 80 ? 6.900 5.723 -9.335 1.00 98.31 80 LEU A C 1
ATOM 594 O O . LEU A 1 80 ? 5.938 6.307 -8.841 1.00 98.31 80 LEU A O 1
ATOM 598 N N . ASN A 1 81 ? 8.160 6.080 -9.074 1.00 97.94 81 ASN A N 1
ATOM 599 C CA . ASN A 1 81 ? 8.509 7.186 -8.178 1.00 97.94 81 ASN A CA 1
ATOM 600 C C . ASN A 1 81 ? 8.217 8.570 -8.789 1.00 97.94 81 ASN A C 1
ATOM 602 O O . ASN A 1 81 ? 7.934 9.509 -8.046 1.00 97.94 81 ASN A O 1
ATOM 606 N N . VAL A 1 82 ? 8.262 8.718 -10.119 1.00 97.88 82 VAL A N 1
ATOM 607 C CA . VAL A 1 82 ? 7.865 9.963 -10.811 1.00 97.88 82 VAL A CA 1
ATOM 608 C C . VAL A 1 82 ? 6.340 10.076 -10.935 1.00 97.88 82 VAL A C 1
ATOM 610 O O . VAL A 1 82 ? 5.790 11.180 -10.965 1.00 97.88 82 VAL A O 1
ATOM 613 N N . ASN A 1 83 ? 5.625 8.951 -10.963 1.00 98.00 83 ASN A N 1
ATOM 614 C CA . ASN A 1 83 ? 4.169 8.933 -11.011 1.00 98.00 83 ASN A CA 1
ATOM 615 C C . ASN A 1 83 ? 3.552 9.273 -9.643 1.00 98.00 83 ASN A C 1
ATOM 617 O O . ASN A 1 83 ? 3.289 8.401 -8.814 1.00 98.00 83 ASN A O 1
ATOM 621 N N . LYS A 1 84 ? 3.238 10.558 -9.437 1.00 97.56 84 LYS A N 1
ATOM 622 C CA . LYS A 1 84 ? 2.620 11.055 -8.199 1.00 97.56 84 LYS A CA 1
ATOM 623 C C . LYS A 1 84 ? 1.323 10.328 -7.825 1.00 97.56 84 LYS A C 1
ATOM 625 O O . LYS A 1 84 ? 1.118 10.039 -6.652 1.00 97.56 84 LYS A O 1
ATOM 630 N N . ASN A 1 85 ? 0.471 9.995 -8.797 1.00 97.69 85 ASN A N 1
ATOM 631 C CA . ASN A 1 85 ? -0.789 9.300 -8.517 1.00 97.69 85 ASN A CA 1
ATOM 632 C C . ASN A 1 85 ? -0.532 7.897 -7.957 1.00 97.69 85 ASN A C 1
ATOM 634 O O . ASN A 1 85 ? -1.176 7.496 -6.989 1.00 97.69 85 ASN A O 1
ATOM 638 N N . PHE A 1 86 ? 0.434 7.177 -8.535 1.00 98.25 86 PHE A N 1
ATOM 639 C CA . PHE A 1 86 ? 0.870 5.877 -8.029 1.00 98.25 86 PHE A CA 1
ATOM 640 C C . PHE A 1 86 ? 1.479 5.993 -6.632 1.00 98.25 86 PHE A C 1
ATOM 642 O O . PHE A 1 86 ? 1.060 5.271 -5.733 1.00 98.25 86 PHE A O 1
ATOM 649 N N . ALA A 1 87 ? 2.405 6.931 -6.423 1.00 97.50 87 ALA A N 1
ATOM 650 C CA . ALA A 1 87 ? 3.032 7.143 -5.122 1.00 97.50 87 ALA A CA 1
ATOM 651 C C . ALA A 1 87 ? 2.016 7.496 -4.023 1.00 97.50 87 ALA A C 1
ATOM 653 O O . ALA A 1 87 ? 2.058 6.916 -2.936 1.00 97.50 87 ALA A O 1
ATOM 654 N N . ASP A 1 88 ? 1.064 8.386 -4.314 1.00 97.00 88 ASP A N 1
ATOM 655 C CA . ASP A 1 88 ? 0.028 8.793 -3.365 1.00 97.00 88 ASP A CA 1
ATOM 656 C C . ASP A 1 88 ? -0.929 7.623 -3.052 1.00 97.00 88 ASP A C 1
ATOM 658 O O . ASP A 1 88 ? -1.237 7.379 -1.882 1.00 97.00 88 ASP A O 1
ATOM 662 N N . ALA A 1 89 ? -1.363 6.864 -4.067 1.00 97.25 89 ALA A N 1
ATOM 663 C 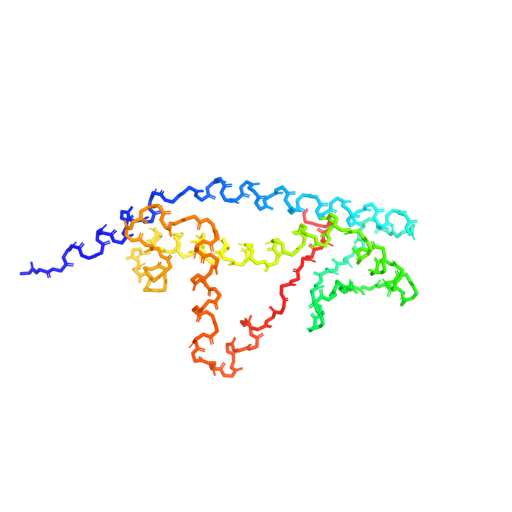CA . ALA A 1 89 ? -2.216 5.685 -3.883 1.00 97.25 89 ALA A CA 1
ATOM 664 C C . ALA A 1 89 ? -1.509 4.573 -3.103 1.00 97.25 89 ALA A C 1
ATOM 666 O O . ALA A 1 89 ? -2.061 4.045 -2.140 1.00 97.25 89 ALA A O 1
ATOM 667 N N . PHE A 1 90 ? -0.258 4.268 -3.448 1.00 97.38 90 PHE A N 1
ATOM 668 C CA . PHE A 1 90 ? 0.531 3.265 -2.745 1.00 97.38 90 PHE A CA 1
ATOM 669 C C . PHE A 1 90 ? 0.801 3.686 -1.299 1.00 97.38 90 PHE A C 1
ATOM 671 O O . PHE A 1 90 ? 0.743 2.866 -0.386 1.00 97.38 90 PHE A O 1
ATOM 678 N N . SER A 1 91 ? 1.031 4.981 -1.059 1.00 94.81 91 SER A N 1
ATOM 679 C CA . SER A 1 91 ? 1.202 5.509 0.290 1.00 94.81 91 SER A CA 1
ATOM 680 C C . SER A 1 91 ? -0.045 5.310 1.149 1.00 94.81 91 SER A C 1
ATOM 682 O O . SER A 1 91 ? 0.082 4.817 2.269 1.00 94.81 91 SER A O 1
ATOM 684 N N . ARG A 1 92 ? -1.238 5.633 0.631 1.00 95.06 92 ARG A N 1
ATOM 685 C CA . ARG A 1 92 ? -2.503 5.369 1.337 1.00 95.06 92 ARG A CA 1
ATOM 686 C C . ARG A 1 92 ? -2.702 3.879 1.584 1.00 95.06 92 ARG A C 1
ATOM 688 O O . ARG A 1 92 ? -2.985 3.484 2.712 1.00 95.06 92 ARG A O 1
ATOM 695 N N . LEU A 1 93 ? -2.504 3.061 0.554 1.00 95.06 93 LEU A N 1
ATOM 696 C CA . LEU A 1 93 ? -2.681 1.614 0.624 1.00 95.06 93 LEU A CA 1
ATOM 697 C C . LEU A 1 93 ? -1.777 0.984 1.693 1.00 95.06 93 LEU A C 1
ATOM 699 O O . LEU A 1 93 ? -2.264 0.250 2.548 1.00 95.06 93 LEU A O 1
ATOM 703 N N . SER A 1 94 ? -0.498 1.376 1.716 1.00 93.25 94 SER A N 1
ATOM 704 C CA . SER A 1 94 ? 0.511 0.850 2.646 1.00 93.25 94 SER A CA 1
ATOM 705 C C . SER A 1 94 ? 0.209 1.072 4.124 1.00 93.25 94 SER A C 1
ATOM 707 O O . SER A 1 94 ? 0.768 0.396 4.986 1.00 93.25 94 SER A O 1
ATOM 709 N N . VAL A 1 95 ? -0.665 2.032 4.411 1.00 91.12 95 VAL A N 1
ATOM 710 C CA . VAL A 1 95 ? -1.077 2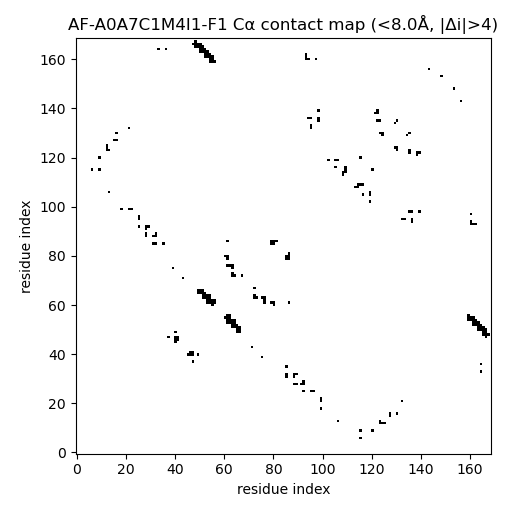.387 5.763 1.00 91.12 95 VAL A CA 1
ATOM 711 C C . VAL A 1 95 ? -2.465 1.821 6.067 1.00 91.12 95 VAL A C 1
ATOM 713 O O . VAL A 1 95 ? -2.680 1.271 7.143 1.00 9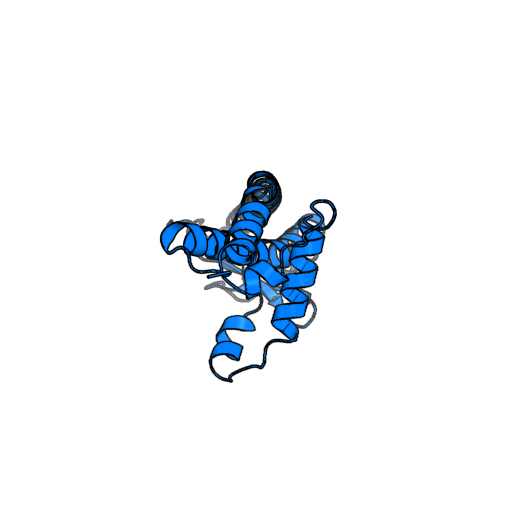1.12 95 VAL A O 1
ATOM 716 N N . ASN A 1 96 ? -3.399 1.922 5.121 1.00 94.25 96 ASN A N 1
ATOM 717 C CA . ASN A 1 96 ? -4.796 1.559 5.343 1.00 94.25 96 ASN A CA 1
ATOM 718 C C . ASN A 1 96 ? -5.034 0.039 5.318 1.00 94.25 96 ASN A C 1
ATOM 720 O O . ASN A 1 96 ? -5.816 -0.457 6.127 1.00 94.25 96 ASN A O 1
ATOM 724 N N . GLU A 1 97 ? -4.398 -0.701 4.403 1.00 93.19 97 GLU A N 1
ATOM 725 C CA . GLU A 1 97 ? -4.652 -2.141 4.230 1.00 93.19 97 GLU A CA 1
ATOM 726 C C . GLU A 1 97 ? -4.282 -2.957 5.482 1.00 93.19 97 GLU A C 1
ATOM 728 O O . GLU A 1 97 ? -5.160 -3.663 5.979 1.00 93.19 97 GLU A O 1
ATOM 733 N N . PRO A 1 98 ? -3.093 -2.789 6.105 1.00 90.94 98 PRO A N 1
ATOM 734 C CA . PRO A 1 98 ? -2.760 -3.522 7.330 1.00 90.94 98 PRO A CA 1
ATOM 735 C C . PRO A 1 98 ? -3.741 -3.273 8.480 1.00 90.94 98 PRO A C 1
ATOM 737 O O . PRO A 1 98 ? -4.072 -4.189 9.234 1.00 90.94 98 PRO A O 1
ATOM 740 N N . THR A 1 99 ? -4.220 -2.033 8.624 1.00 91.56 99 THR A N 1
ATOM 741 C CA . THR A 1 99 ? -5.219 -1.692 9.642 1.00 91.56 99 THR A CA 1
ATOM 742 C C . THR A 1 99 ? -6.545 -2.392 9.366 1.00 91.56 99 THR A C 1
ATOM 744 O O . THR A 1 99 ? -7.132 -2.967 10.282 1.00 91.56 99 THR A O 1
ATOM 747 N N . LEU A 1 100 ? -7.018 -2.378 8.117 1.00 92.19 100 LEU A N 1
ATOM 748 C CA . LEU A 1 100 ? -8.278 -3.027 7.761 1.00 92.19 100 LEU A CA 1
ATOM 749 C C . LEU A 1 100 ? -8.213 -4.547 7.878 1.00 92.19 100 LEU A C 1
ATOM 751 O O . LEU A 1 100 ? -9.169 -5.138 8.379 1.00 92.19 100 LEU A O 1
ATOM 755 N N . ASP A 1 101 ? -7.102 -5.165 7.487 1.00 90.50 101 ASP A N 1
ATOM 756 C CA . ASP A 1 101 ? -6.899 -6.607 7.633 1.00 90.50 101 ASP A CA 1
ATOM 757 C C . ASP A 1 101 ? -6.911 -7.019 9.103 1.00 90.50 101 ASP A C 1
ATOM 759 O O . ASP A 1 101 ? -7.585 -7.982 9.482 1.00 90.50 101 ASP A O 1
ATOM 763 N N . PHE A 1 102 ? -6.221 -6.259 9.961 1.00 89.38 102 PHE A N 1
ATOM 764 C CA . PHE A 1 102 ? -6.262 -6.487 11.401 1.00 89.38 102 PHE A CA 1
ATOM 765 C C . PHE A 1 102 ? -7.694 -6.394 11.938 1.00 89.38 102 PHE A C 1
ATOM 767 O O . PHE A 1 102 ? -8.155 -7.304 12.629 1.00 89.38 102 PHE A O 1
ATOM 774 N N . MET A 1 103 ? -8.408 -5.313 11.612 1.00 89.31 103 MET A N 1
ATOM 775 C CA . MET A 1 103 ? -9.769 -5.093 12.097 1.00 89.31 103 MET A CA 1
ATOM 776 C C . MET A 1 103 ? -10.728 -6.182 11.624 1.00 89.31 103 MET A C 1
ATOM 778 O O . MET A 1 103 ? -11.482 -6.719 12.431 1.00 89.31 103 MET A O 1
ATOM 782 N N . ASP A 1 104 ? -10.686 -6.542 10.342 1.00 88.81 104 ASP A N 1
ATOM 783 C CA . ASP A 1 104 ? -11.540 -7.582 9.774 1.00 88.81 104 ASP A CA 1
ATOM 784 C C . ASP A 1 104 ? -11.304 -8.937 10.452 1.00 88.81 104 ASP A C 1
ATOM 786 O O . ASP A 1 104 ? -12.255 -9.612 10.851 1.00 88.81 104 ASP A O 1
ATOM 790 N N . ASN A 1 105 ? -10.039 -9.310 10.659 1.00 87.88 105 ASN A N 1
ATOM 791 C CA . ASN A 1 105 ? -9.679 -10.546 11.347 1.00 87.88 105 ASN A CA 1
ATOM 792 C C . ASN A 1 105 ? -10.098 -10.526 12.822 1.00 87.88 105 ASN A C 1
ATOM 794 O O . ASN A 1 105 ? -10.695 -11.488 13.306 1.00 87.88 105 ASN A O 1
ATOM 798 N N . ALA A 1 106 ? -9.847 -9.427 13.536 1.00 86.75 106 ALA A N 1
ATOM 799 C CA . ALA A 1 106 ? -10.228 -9.285 14.937 1.00 86.75 106 ALA A CA 1
ATOM 800 C C . ALA A 1 106 ? -11.752 -9.368 15.132 1.00 86.75 106 ALA A C 1
ATOM 802 O O . ALA A 1 106 ? -12.222 -10.030 16.061 1.00 86.75 106 ALA A O 1
ATOM 803 N N . LEU A 1 107 ? -12.527 -8.757 14.231 1.00 86.25 107 LEU A N 1
ATOM 804 C CA . LEU A 1 107 ? -13.989 -8.818 14.235 1.00 86.25 107 LEU A CA 1
ATOM 805 C C . LEU A 1 107 ? -14.500 -10.236 13.966 1.00 86.25 107 LEU A C 1
ATOM 807 O O . LEU A 1 107 ? -15.343 -10.733 14.715 1.00 86.25 107 LEU A O 1
ATOM 811 N N . LYS A 1 108 ? -13.958 -10.914 12.947 1.00 86.88 108 LYS A N 1
ATOM 812 C CA . LYS A 1 108 ? -14.296 -12.311 12.632 1.00 86.88 108 LYS A CA 1
ATOM 813 C C . LYS A 1 108 ? -14.005 -13.247 13.805 1.00 86.88 108 LYS A C 1
ATOM 815 O O . LYS A 1 108 ? -14.834 -14.095 14.123 1.00 86.88 108 LYS A O 1
ATOM 820 N N . LEU A 1 109 ? -12.865 -13.080 14.478 1.00 83.19 109 LEU A N 1
ATOM 821 C CA . LEU A 1 109 ? -12.497 -13.887 15.646 1.00 83.19 109 LEU A CA 1
ATOM 822 C C . LEU A 1 109 ? -13.438 -13.651 16.836 1.00 83.19 109 LEU A C 1
ATOM 824 O O . LEU A 1 109 ? -13.872 -14.618 17.465 1.00 83.19 109 LEU A O 1
ATOM 828 N N . ASN A 1 110 ? -13.800 -12.395 17.121 1.00 81.38 110 ASN A N 1
ATOM 829 C CA . ASN A 1 110 ? -14.769 -12.076 18.175 1.00 81.38 110 ASN A CA 1
ATOM 830 C C . ASN A 1 110 ? -16.145 -12.698 17.867 1.00 81.38 110 ASN A C 1
ATOM 832 O O . ASN A 1 110 ? -16.768 -13.305 18.739 1.00 81.38 110 ASN A O 1
ATOM 836 N N . GLN A 1 111 ? -16.593 -12.638 16.610 1.00 80.94 111 GLN A N 1
ATOM 837 C CA . GLN A 1 111 ? -17.849 -13.263 16.184 1.00 80.94 111 GLN A CA 1
ATOM 838 C C . GLN A 1 111 ? -17.815 -14.794 16.292 1.00 80.94 111 GLN A C 1
ATOM 840 O O . GLN A 1 111 ? -18.759 -15.383 16.813 1.00 80.94 111 GLN A O 1
ATOM 845 N N . ALA A 1 112 ? -16.737 -15.432 15.829 1.00 81.62 112 ALA A N 1
ATOM 846 C CA . ALA A 1 112 ? -16.626 -16.889 15.783 1.00 81.62 112 ALA A CA 1
ATOM 847 C C . ALA A 1 112 ? -16.466 -17.527 17.170 1.00 81.62 112 ALA A C 1
ATOM 849 O O . ALA A 1 112 ? -17.030 -18.588 17.427 1.00 81.62 112 ALA A O 1
ATOM 850 N N . TYR A 1 113 ? -15.707 -16.885 18.063 1.00 80.94 113 TYR A N 1
ATOM 851 C CA . TYR A 1 113 ? -15.300 -17.487 19.336 1.00 80.94 113 TYR A CA 1
ATOM 852 C C . TYR A 1 113 ? -15.823 -16.748 20.572 1.00 80.94 113 TYR A C 1
ATOM 854 O O . TYR A 1 113 ? -15.601 -17.200 21.692 1.00 80.94 113 TYR A O 1
ATOM 862 N N . GLY A 1 114 ? -16.499 -15.606 20.404 1.00 73.50 114 GLY A N 1
ATOM 863 C CA . GLY A 1 114 ? -16.958 -14.770 21.520 1.00 73.50 114 GLY A CA 1
ATOM 864 C C . GLY A 1 114 ? -15.822 -14.182 22.361 1.00 73.50 114 GLY A C 1
ATOM 865 O O . GLY A 1 114 ? -16.059 -13.738 23.483 1.00 73.50 114 GLY A O 1
ATOM 866 N N . VAL A 1 115 ? -14.592 -14.206 21.843 1.00 73.06 115 VAL A N 1
ATOM 867 C CA . VAL A 1 115 ? -13.406 -13.708 22.539 1.00 73.06 115 VAL A CA 1
ATOM 868 C C . VAL A 1 115 ? -13.346 -12.194 22.382 1.00 73.06 115 VAL A C 1
ATOM 870 O O . VAL A 1 115 ? -13.280 -11.680 21.265 1.00 73.06 115 VAL A O 1
ATOM 873 N N . ASN A 1 116 ? -13.332 -11.479 23.507 1.00 67.56 116 ASN A N 1
ATOM 874 C CA . ASN A 1 116 ? -13.040 -10.049 23.506 1.00 67.56 116 ASN A CA 1
ATOM 875 C C . ASN A 1 116 ? -11.557 -9.840 23.208 1.00 67.56 116 ASN A C 1
ATOM 877 O O . ASN A 1 116 ? -10.689 -10.335 23.929 1.00 67.56 116 ASN A O 1
ATOM 881 N N . ASN A 1 117 ? -11.278 -9.111 22.133 1.00 74.00 117 ASN A N 1
ATOM 882 C CA . ASN A 1 117 ? -9.929 -8.736 21.751 1.00 74.00 117 ASN A CA 1
ATOM 883 C C . ASN A 1 117 ? -9.636 -7.347 22.334 1.00 74.00 117 ASN A C 1
ATOM 885 O O . ASN A 1 117 ? -10.103 -6.341 21.805 1.00 74.00 117 ASN A O 1
ATOM 889 N N . SER A 1 118 ? -8.852 -7.292 23.411 1.00 78.25 118 SER A N 1
ATOM 890 C CA . SER A 1 118 ? -8.508 -6.037 24.095 1.00 78.25 118 SER A CA 1
ATOM 891 C C . SER A 1 118 ? -7.780 -5.033 23.192 1.00 78.25 118 SER A C 1
ATOM 893 O O . SER A 1 118 ? -7.897 -3.823 23.393 1.00 78.25 118 SER A O 1
ATOM 895 N N . LEU A 1 119 ? -7.067 -5.508 22.164 1.00 80.25 119 LEU A N 1
ATOM 896 C CA . LEU A 1 119 ? -6.460 -4.635 21.158 1.00 80.25 119 LEU A CA 1
ATOM 897 C C . LEU A 1 119 ? -7.541 -3.994 20.287 1.00 80.25 119 LEU A C 1
ATOM 899 O O . LEU A 1 119 ? -7.503 -2.789 20.064 1.00 80.25 119 LEU A O 1
ATOM 903 N N . LEU A 1 120 ? -8.539 -4.767 19.850 1.00 83.19 120 LEU A N 1
ATOM 904 C CA . LEU A 1 120 ? -9.679 -4.240 19.095 1.00 83.19 120 LEU A CA 1
ATOM 905 C C . LEU A 1 120 ? -10.446 -3.185 19.905 1.00 83.19 120 LEU A C 1
ATOM 907 O O . LEU A 1 120 ? -10.764 -2.125 19.369 1.00 83.19 120 LEU A O 1
ATOM 911 N N . ASP A 1 121 ? -10.666 -3.434 21.197 1.00 84.06 121 ASP A N 1
ATOM 912 C CA . ASP A 1 121 ? -11.324 -2.480 22.101 1.00 84.06 121 ASP A CA 1
ATOM 913 C C . ASP A 1 121 ? -10.523 -1.178 22.269 1.00 84.06 121 ASP A C 1
ATOM 915 O O . ASP A 1 121 ? -11.101 -0.114 22.471 1.00 84.06 121 ASP A O 1
ATOM 919 N N . THR A 1 122 ? -9.194 -1.242 22.142 1.00 85.62 122 THR A N 1
ATOM 920 C CA . THR A 1 122 ? -8.313 -0.063 22.179 1.00 85.62 122 THR A CA 1
ATOM 921 C C . THR A 1 122 ? -8.368 0.736 20.871 1.00 85.62 122 THR A C 1
ATOM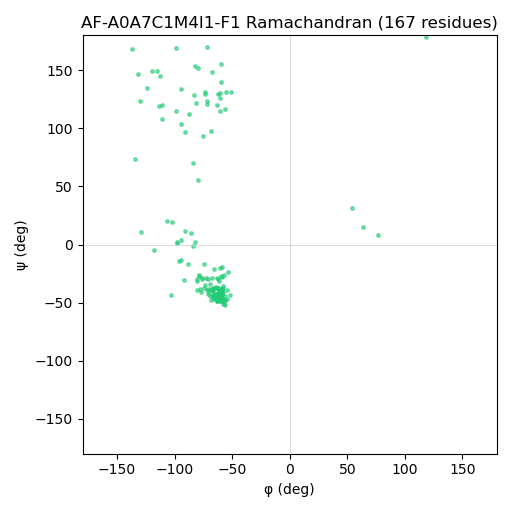 923 O O . THR A 1 122 ? -8.187 1.955 20.868 1.00 85.62 122 THR A O 1
ATOM 926 N N . LEU A 1 123 ? -8.628 0.069 19.742 1.00 88.69 123 LEU A N 1
ATOM 927 C CA . LEU A 1 123 ? -8.723 0.723 18.435 1.00 88.69 123 LEU A CA 1
ATOM 928 C C . LEU A 1 123 ? -10.074 1.394 18.197 1.00 88.69 123 LEU A C 1
ATOM 930 O O . LEU A 1 123 ? -10.131 2.376 17.455 1.00 88.69 123 LEU A O 1
ATOM 934 N N . ILE A 1 124 ? -11.155 0.885 18.783 1.00 90.25 124 ILE A N 1
ATOM 935 C CA . ILE A 1 124 ? -12.508 1.387 18.538 1.00 90.25 124 ILE A CA 1
ATOM 936 C C . ILE A 1 124 ? -12.915 2.342 19.661 1.00 90.25 124 ILE A C 1
ATOM 938 O O . ILE A 1 124 ? -13.097 1.947 20.810 1.00 90.25 124 ILE A O 1
ATOM 942 N N . SER A 1 125 ? -13.108 3.613 19.313 1.00 88.19 125 SER A N 1
ATOM 943 C CA . SER A 1 125 ? -13.659 4.611 20.224 1.00 88.19 125 SER A CA 1
ATOM 944 C C . SER A 1 125 ? -15.123 4.314 20.543 1.00 88.19 125 SER A C 1
ATOM 946 O O . SER A 1 125 ? -15.882 3.836 19.698 1.00 88.19 125 SER A O 1
ATOM 948 N N . GLU A 1 126 ? -15.547 4.670 21.753 1.00 84.94 126 GLU A N 1
ATOM 949 C CA . GLU A 1 126 ? -16.964 4.657 22.130 1.00 84.94 126 GLU A CA 1
ATOM 950 C C . GLU A 1 126 ? -17.762 5.718 21.365 1.00 84.94 126 GLU A C 1
ATOM 952 O O . GLU A 1 126 ? -18.948 5.536 21.098 1.00 84.94 126 GLU A O 1
ATOM 957 N N . ASN A 1 127 ? -17.106 6.817 20.981 1.00 87.06 127 ASN A N 1
ATOM 958 C CA . ASN A 1 127 ? -17.711 7.828 20.135 1.00 87.06 127 ASN A CA 1
ATOM 959 C C . ASN A 1 127 ? -17.503 7.452 18.662 1.00 87.06 127 ASN A C 1
ATOM 961 O O . ASN A 1 127 ? -16.389 7.509 18.139 1.00 87.06 127 ASN A O 1
ATOM 965 N N . GLN A 1 128 ? -18.604 7.124 17.982 1.00 84.50 128 GLN A N 1
ATOM 966 C CA . GLN A 1 128 ? -18.607 6.719 16.574 1.00 84.50 128 GLN A CA 1
ATOM 967 C C . GLN A 1 128 ? -17.988 7.763 15.632 1.00 84.50 128 GLN A C 1
ATOM 969 O O . GLN A 1 128 ? -17.435 7.390 14.600 1.00 84.50 128 GLN A O 1
ATOM 974 N N . GLN A 1 129 ? -18.011 9.051 15.992 1.00 88.19 129 GLN A N 1
ATOM 975 C CA . GLN A 1 129 ? -17.408 10.122 15.190 1.00 88.19 129 GLN A CA 1
ATOM 976 C C . GLN A 1 129 ? -15.879 10.020 15.103 1.00 88.19 129 GLN A C 1
ATOM 978 O O . GLN A 1 129 ? -15.296 10.563 14.172 1.00 88.19 129 GLN A O 1
ATOM 983 N N . PHE A 1 130 ? -15.241 9.318 16.045 1.00 91.38 130 PHE A N 1
ATOM 984 C CA . PHE A 1 130 ? -13.790 9.108 16.084 1.00 91.38 130 PHE A CA 1
ATOM 985 C C . PHE A 1 130 ? -13.382 7.717 15.602 1.00 91.38 130 PHE A C 1
ATOM 987 O O . PHE A 1 130 ? -12.303 7.237 15.949 1.00 91.38 130 PHE A O 1
ATOM 994 N N . ASN A 1 131 ? -14.252 7.032 14.862 1.00 91.88 131 ASN A N 1
ATOM 995 C CA . ASN A 1 131 ? -13.976 5.722 14.280 1.00 91.88 131 ASN A CA 1
ATOM 996 C C . ASN A 1 131 ? -13.764 5.786 12.767 1.00 91.88 131 ASN A C 1
ATOM 998 O O . ASN A 1 131 ? -13.876 4.756 12.112 1.00 91.88 131 ASN A O 1
ATOM 1002 N N . GLY A 1 132 ? -13.433 6.964 12.222 1.00 93.12 132 GLY A N 1
ATOM 1003 C CA . GLY A 1 132 ? -13.047 7.111 10.824 1.00 93.12 132 GLY A CA 1
ATOM 1004 C C . GLY A 1 132 ? -11.813 6.272 10.484 1.00 93.12 132 GLY A C 1
ATOM 1005 O O . GLY A 1 132 ? -10.986 5.986 11.350 1.00 93.12 132 GLY A O 1
ATOM 1006 N N . LEU A 1 133 ? -11.644 5.912 9.205 1.00 92.88 133 LEU A N 1
ATOM 1007 C CA . LEU A 1 133 ? -10.498 5.109 8.750 1.00 92.88 133 LEU A CA 1
ATOM 1008 C C . LEU A 1 133 ? -9.156 5.695 9.212 1.00 92.88 133 LEU A C 1
ATOM 1010 O O . LEU A 1 133 ? -8.299 4.961 9.691 1.00 92.88 133 LEU A O 1
ATOM 1014 N N . GLN A 1 134 ? -8.989 7.016 9.114 1.00 92.88 134 GLN A N 1
ATOM 1015 C CA . GLN A 1 134 ? -7.754 7.677 9.538 1.00 92.88 134 GLN A CA 1
ATOM 1016 C C . GLN A 1 134 ? -7.542 7.597 11.055 1.00 92.88 134 GLN A C 1
ATOM 1018 O O . GLN A 1 134 ? -6.423 7.362 11.500 1.00 92.88 134 GLN A O 1
ATOM 1023 N N . ASP A 1 135 ? -8.603 7.704 11.856 1.00 93.81 135 ASP A N 1
ATOM 1024 C CA . ASP A 1 135 ? -8.503 7.574 13.312 1.00 93.81 135 ASP A CA 1
ATOM 1025 C C . ASP A 1 135 ? -8.062 6.163 13.718 1.00 93.81 135 ASP A C 1
ATOM 1027 O O . ASP A 1 135 ? -7.197 5.984 14.580 1.00 93.81 135 ASP A O 1
ATOM 1031 N N . LEU A 1 136 ? -8.644 5.154 13.065 1.00 93.25 136 LEU A N 1
ATOM 1032 C CA . LEU A 1 136 ? -8.319 3.746 13.275 1.00 93.25 136 LEU A CA 1
ATOM 1033 C C . LEU A 1 136 ? -6.870 3.454 12.885 1.00 93.25 136 LEU A C 1
ATOM 1035 O O . LEU A 1 136 ? -6.144 2.825 13.653 1.00 93.25 136 LEU A O 1
ATOM 1039 N N . VAL A 1 137 ? -6.437 3.970 11.735 1.00 92.88 137 VAL A N 1
ATOM 1040 C CA . VAL A 1 137 ? -5.052 3.906 11.257 1.00 92.88 137 VAL A CA 1
ATOM 1041 C C . VAL A 1 137 ? -4.091 4.528 12.266 1.00 92.88 137 VAL A C 1
ATOM 1043 O O . VAL A 1 137 ? -3.100 3.900 12.638 1.00 92.88 137 VAL A O 1
ATOM 1046 N N . HIS A 1 138 ? -4.387 5.736 12.752 1.00 93.62 138 HIS A N 1
ATOM 1047 C CA . HIS A 1 138 ? -3.532 6.419 13.719 1.00 93.62 138 HIS A CA 1
ATOM 1048 C C . HIS A 1 138 ? -3.396 5.622 15.020 1.00 93.62 138 HIS A C 1
ATOM 1050 O O . HIS A 1 138 ? -2.283 5.459 15.533 1.00 93.62 138 HIS A O 1
ATOM 1056 N N . ARG A 1 139 ? -4.505 5.091 15.550 1.00 93.38 139 ARG A N 1
ATOM 1057 C CA . ARG A 1 139 ? -4.481 4.269 16.770 1.00 93.38 139 ARG A CA 1
ATOM 1058 C C . ARG A 1 139 ? -3.761 2.943 16.552 1.00 93.38 139 ARG A C 1
ATOM 1060 O O . ARG A 1 139 ? -2.985 2.541 17.415 1.00 93.38 139 ARG A O 1
ATOM 1067 N N . TYR A 1 140 ? -3.949 2.309 15.397 1.00 90.94 140 TYR A N 1
ATOM 1068 C CA . TYR A 1 140 ? -3.258 1.075 15.036 1.00 90.94 140 TYR A CA 1
ATOM 1069 C C . TYR A 1 140 ? -1.746 1.274 14.925 1.00 90.94 140 TYR A C 1
ATOM 1071 O O . TYR A 1 140 ? -0.983 0.522 15.529 1.00 90.94 140 TYR A O 1
ATOM 1079 N N . ASP A 1 141 ? -1.294 2.315 14.224 1.00 88.56 141 ASP A N 1
ATOM 1080 C CA . ASP A 1 141 ? 0.138 2.592 14.092 1.00 88.56 141 ASP A CA 1
ATOM 1081 C C . ASP A 1 141 ? 0.771 2.984 15.438 1.00 88.56 141 ASP A C 1
ATOM 1083 O O . ASP A 1 141 ? 1.863 2.522 15.764 1.00 88.56 141 ASP A O 1
ATOM 1087 N N . THR A 1 142 ? 0.061 3.752 16.273 1.00 90.06 142 THR A N 1
ATOM 1088 C CA . THR A 1 142 ? 0.500 4.060 17.648 1.00 90.06 142 THR A CA 1
ATOM 1089 C C . THR A 1 142 ? 0.669 2.786 18.475 1.00 90.06 142 THR A C 1
ATOM 1091 O O . THR A 1 142 ? 1.718 2.583 19.089 1.00 90.06 142 THR A O 1
ATOM 1094 N N . LEU A 1 143 ? -0.334 1.903 18.444 1.00 86.88 143 LEU A N 1
ATOM 1095 C CA . LEU A 1 143 ? -0.314 0.627 19.152 1.00 86.88 143 LEU A CA 1
ATOM 1096 C C . LEU A 1 143 ? 0.866 -0.235 18.691 1.00 86.88 143 LEU A C 1
ATOM 1098 O O . LEU A 1 143 ? 1.651 -0.686 19.524 1.00 86.88 143 LEU A O 1
ATOM 1102 N N . ARG A 1 144 ? 1.048 -0.384 17.374 1.00 83.88 144 ARG A N 1
ATOM 1103 C CA . ARG A 1 144 ? 2.140 -1.162 16.773 1.00 83.88 144 ARG A CA 1
ATOM 1104 C C . ARG A 1 144 ? 3.521 -0.653 17.185 1.00 83.88 144 ARG A C 1
ATOM 1106 O O . ARG A 1 144 ? 4.406 -1.456 17.456 1.00 83.88 144 ARG A O 1
ATOM 1113 N N . ARG A 1 145 ? 3.711 0.668 17.256 1.00 82.19 145 ARG A N 1
ATOM 1114 C CA . ARG A 1 145 ? 4.976 1.284 17.699 1.00 82.19 145 ARG A CA 1
ATOM 1115 C C . ARG A 1 145 ? 5.226 1.121 19.199 1.00 82.19 145 ARG A C 1
ATOM 1117 O O . ARG A 1 145 ? 6.378 1.104 19.617 1.00 82.19 145 ARG A O 1
ATOM 1124 N N . SER A 1 146 ? 4.160 1.043 19.995 1.00 78.56 146 SER A N 1
ATOM 1125 C CA . SER A 1 146 ? 4.225 0.922 21.457 1.00 78.56 146 SER A CA 1
ATOM 1126 C C . SER A 1 146 ? 4.307 -0.520 21.968 1.00 78.56 146 SER A C 1
ATOM 1128 O O . SER A 1 146 ? 4.667 -0.731 23.125 1.00 78.56 146 SER A O 1
ATOM 1130 N N . ALA A 1 147 ? 3.968 -1.507 21.131 1.00 68.94 147 ALA A N 1
ATOM 1131 C CA . ALA A 1 147 ? 3.984 -2.910 21.513 1.00 68.94 147 ALA A CA 1
ATOM 1132 C C . ALA A 1 147 ? 5.417 -3.345 21.884 1.00 68.94 147 ALA A C 1
ATOM 1134 O O . ALA A 1 147 ? 6.346 -3.090 21.108 1.00 68.94 147 ALA A O 1
ATOM 1135 N N . PRO A 1 148 ? 5.629 -3.988 23.050 1.00 56.12 148 PRO A N 1
ATOM 1136 C CA . PRO A 1 148 ? 6.941 -4.494 23.419 1.00 56.12 148 PRO A CA 1
ATOM 1137 C C . PRO A 1 148 ? 7.372 -5.524 22.377 1.00 56.12 148 PRO A C 1
ATOM 1139 O O . PRO A 1 148 ? 6.740 -6.561 22.208 1.00 56.12 148 PRO A O 1
ATOM 1142 N N . THR A 1 149 ? 8.432 -5.208 21.636 1.00 52.00 149 THR A N 1
ATOM 1143 C CA . THR A 1 149 ? 8.980 -6.108 20.626 1.00 52.00 149 THR A CA 1
ATOM 1144 C C . THR A 1 149 ? 9.597 -7.325 21.293 1.00 52.00 149 THR A C 1
ATOM 1146 O O . THR A 1 149 ? 10.754 -7.280 21.709 1.00 52.00 149 THR A O 1
ATOM 1149 N N . ASP A 1 150 ? 8.844 -8.419 21.351 1.00 46.88 150 ASP A N 1
ATOM 1150 C CA . ASP A 1 150 ? 9.441 -9.746 21.416 1.00 46.88 150 ASP A CA 1
ATOM 1151 C C . ASP A 1 150 ? 10.286 -9.922 20.134 1.00 46.88 150 ASP A C 1
ATOM 1153 O O . ASP A 1 150 ? 9.776 -9.654 19.038 1.00 46.88 150 ASP A O 1
ATOM 1157 N N . PRO A 1 151 ? 11.584 -10.276 20.208 1.00 48.00 151 PRO A N 1
ATOM 1158 C CA . PRO A 1 151 ? 12.452 -10.385 19.032 1.00 48.00 151 PRO A CA 1
ATOM 1159 C C . PRO A 1 151 ? 11.899 -11.297 17.923 1.00 48.00 151 PRO A C 1
ATOM 1161 O O . PRO A 1 151 ? 12.242 -11.090 16.758 1.00 48.00 151 PRO A O 1
ATOM 1164 N N . PHE A 1 152 ? 11.009 -12.243 18.249 1.00 43.75 152 PHE A N 1
ATOM 1165 C CA . PHE A 1 152 ? 10.327 -13.094 17.267 1.00 43.75 152 PHE A CA 1
ATOM 1166 C C . PHE A 1 152 ? 9.124 -12.419 16.582 1.00 43.75 152 PHE A C 1
ATOM 1168 O O . PHE A 1 152 ? 8.962 -12.559 15.369 1.00 43.75 152 PHE A O 1
ATOM 1175 N N . GLU A 1 153 ? 8.312 -11.633 17.297 1.00 41.78 153 GLU A N 1
ATOM 1176 C CA . GLU A 1 153 ? 7.194 -10.878 16.700 1.00 41.78 153 GLU A CA 1
ATOM 1177 C C . GLU A 1 153 ? 7.666 -9.603 15.989 1.00 41.78 153 GLU A C 1
ATOM 1179 O O . GLU A 1 153 ? 7.056 -9.161 15.016 1.00 41.78 153 GLU A O 1
ATOM 1184 N N . ALA A 1 154 ? 8.801 -9.041 16.408 1.00 42.38 154 ALA A N 1
ATOM 1185 C CA . ALA A 1 154 ? 9.419 -7.878 15.786 1.00 42.38 154 ALA A CA 1
ATOM 1186 C C . ALA A 1 154 ? 9.744 -8.095 14.299 1.00 42.38 154 ALA A C 1
ATOM 1188 O O . ALA A 1 154 ? 9.620 -7.163 13.512 1.00 42.38 154 ALA A O 1
ATOM 1189 N N . ALA A 1 155 ? 10.137 -9.305 13.894 1.00 38.75 155 ALA A N 1
ATOM 1190 C CA . ALA A 1 155 ? 10.435 -9.608 12.494 1.00 38.75 155 ALA A CA 1
ATOM 1191 C C . ALA A 1 155 ? 9.164 -9.705 11.627 1.00 38.75 155 ALA A C 1
ATOM 1193 O O . AL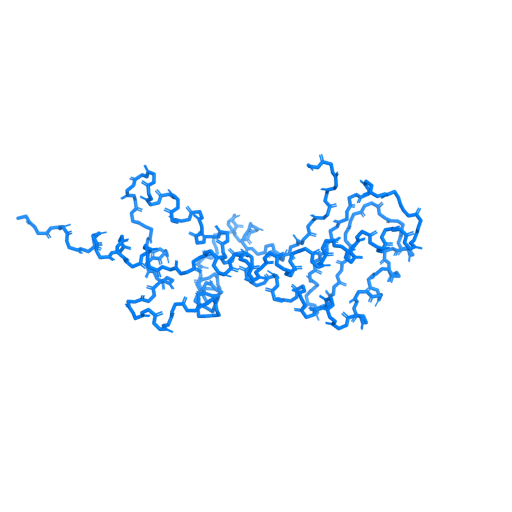A A 1 155 ? 9.175 -9.275 10.476 1.00 38.75 155 ALA A O 1
ATOM 1194 N N . ALA A 1 156 ? 8.059 -10.206 12.187 1.00 43.34 156 ALA A N 1
ATOM 1195 C CA . ALA A 1 156 ? 6.776 -10.323 11.491 1.00 43.34 156 ALA A CA 1
ATOM 1196 C C . ALA A 1 156 ? 5.994 -8.995 11.451 1.00 43.34 156 ALA A C 1
ATOM 1198 O O . ALA A 1 156 ? 5.292 -8.718 10.483 1.00 43.34 156 ALA A O 1
ATOM 1199 N N . ASN A 1 157 ? 6.143 -8.149 12.477 1.00 44.75 157 ASN A N 1
ATOM 1200 C CA . ASN A 1 157 ? 5.378 -6.905 12.650 1.00 44.75 157 ASN A CA 1
ATOM 1201 C C . ASN A 1 157 ? 6.102 -5.651 12.095 1.00 44.75 157 ASN A C 1
ATOM 1203 O O . ASN A 1 157 ? 5.496 -4.590 11.919 1.00 44.75 157 ASN A O 1
ATOM 1207 N N . ARG A 1 158 ? 7.407 -5.765 11.787 1.00 49.31 158 ARG A N 1
ATOM 1208 C CA . ARG A 1 158 ? 8.222 -4.713 11.138 1.00 49.31 158 ARG A CA 1
ATOM 1209 C C . ARG A 1 158 ? 8.389 -4.889 9.629 1.00 49.31 158 ARG A C 1
ATOM 1211 O O . ARG A 1 158 ? 9.099 -4.088 9.026 1.00 49.31 158 ARG A O 1
ATOM 1218 N N . GLY A 1 159 ? 7.782 -5.904 9.012 1.00 58.47 159 GLY A N 1
ATOM 1219 C CA . GLY A 1 159 ? 7.796 -6.014 7.556 1.00 58.47 159 GLY A CA 1
ATOM 1220 C C . GLY A 1 159 ? 7.217 -4.737 6.950 1.00 58.47 159 GLY A C 1
ATOM 1221 O O . GLY A 1 159 ? 6.062 -4.399 7.213 1.00 58.47 159 GLY A O 1
ATOM 1222 N N . ALA A 1 160 ? 8.027 -3.990 6.196 1.00 75.25 160 ALA A N 1
ATOM 1223 C CA . ALA A 1 160 ? 7.519 -2.879 5.408 1.00 75.25 160 ALA A CA 1
ATOM 1224 C C . ALA A 1 160 ? 6.418 -3.431 4.498 1.00 75.25 160 ALA A C 1
ATOM 1226 O O . ALA A 1 160 ? 6.597 -4.475 3.869 1.00 75.25 160 ALA A O 1
ATOM 1227 N N . TYR A 1 161 ? 5.263 -2.765 4.480 1.00 90.38 161 TYR A N 1
ATOM 1228 C CA . TYR A 1 161 ? 4.151 -3.178 3.635 1.00 90.38 161 TYR A CA 1
ATOM 1229 C C . TYR A 1 161 ? 4.636 -3.380 2.192 1.00 90.38 161 TYR A C 1
ATOM 1231 O O . TYR A 1 161 ? 5.310 -2.510 1.627 1.00 90.38 161 TYR A O 1
ATOM 1239 N N . ALA A 1 162 ? 4.267 -4.519 1.609 1.00 93.44 162 ALA A N 1
ATOM 1240 C CA . ALA A 1 162 ? 4.568 -4.853 0.230 1.00 93.44 162 ALA A CA 1
ATOM 1241 C C . ALA A 1 162 ? 3.296 -5.316 -0.481 1.00 93.44 162 ALA A C 1
ATOM 1243 O O . ALA A 1 162 ? 2.663 -6.293 -0.075 1.00 93.44 162 ALA A O 1
ATOM 1244 N N . PHE A 1 163 ? 2.951 -4.643 -1.575 1.00 95.44 163 PHE A N 1
ATOM 1245 C CA . PHE A 1 163 ? 1.910 -5.116 -2.476 1.00 95.44 163 PHE A CA 1
ATOM 1246 C C . PHE A 1 163 ? 2.517 -6.131 -3.439 1.00 95.44 163 PHE A C 1
ATOM 1248 O O . PHE A 1 163 ? 3.517 -5.844 -4.097 1.00 95.44 163 PHE A O 1
ATOM 1255 N N . ASN A 1 164 ? 1.895 -7.302 -3.558 1.00 94.25 164 ASN A N 1
ATOM 1256 C CA . ASN A 1 164 ? 2.356 -8.370 -4.438 1.00 94.25 164 ASN A CA 1
ATOM 1257 C C . ASN A 1 164 ? 1.386 -8.548 -5.608 1.00 94.25 164 ASN A C 1
ATOM 1259 O O . ASN A 1 164 ? 0.215 -8.883 -5.417 1.00 94.25 164 ASN A O 1
ATOM 1263 N N . LEU A 1 165 ? 1.882 -8.378 -6.832 1.00 93.38 165 LEU A N 1
ATOM 1264 C CA . LEU A 1 165 ? 1.153 -8.731 -8.042 1.00 93.38 165 LEU A CA 1
ATOM 1265 C C . LEU A 1 165 ? 1.484 -10.177 -8.423 1.00 93.38 165 LEU A C 1
ATOM 1267 O O . LEU A 1 165 ? 2.472 -10.445 -9.102 1.00 93.38 165 LEU A O 1
ATOM 1271 N N . ASN A 1 166 ? 0.612 -11.099 -8.017 1.00 81.44 166 ASN A N 1
ATOM 1272 C CA . ASN A 1 166 ? 0.605 -12.477 -8.502 1.00 81.44 166 ASN A CA 1
ATOM 1273 C C . ASN A 1 166 ? -0.643 -12.689 -9.363 1.00 81.44 166 ASN A C 1
ATOM 1275 O O . ASN A 1 166 ? -1.755 -12.759 -8.853 1.00 81.44 166 ASN A O 1
ATOM 1279 N N . THR A 1 167 ? -0.476 -12.798 -10.679 1.00 64.88 167 THR A N 1
ATOM 1280 C CA . THR A 1 167 ? -1.589 -13.001 -11.629 1.00 64.88 167 THR A CA 1
ATOM 1281 C C . THR A 1 167 ? -1.969 -14.476 -11.816 1.00 64.88 167 THR A C 1
ATOM 1283 O O . THR A 1 167 ? -2.753 -14.800 -12.701 1.00 64.88 167 THR A O 1
ATOM 1286 N N . ARG A 1 168 ? -1.426 -15.374 -10.980 1.00 59.34 168 ARG A N 1
ATOM 1287 C CA . ARG A 1 168 ? -1.744 -16.815 -10.947 1.00 59.34 168 ARG A CA 1
ATOM 1288 C C . ARG A 1 168 ? -2.828 -17.198 -9.923 1.00 59.34 168 ARG A C 1
ATOM 1290 O O . ARG A 1 168 ? -3.056 -18.391 -9.746 1.00 59.34 168 ARG A O 1
ATOM 1297 N N . ALA A 1 169 ? -3.424 -16.224 -9.233 1.00 43.12 169 ALA A N 1
ATOM 1298 C CA . ALA A 1 169 ? -4.473 -16.433 -8.231 1.00 43.12 169 ALA A CA 1
ATOM 1299 C C . ALA A 1 169 ? -5.875 -16.333 -8.841 1.00 43.12 169 ALA A C 1
ATOM 1301 O O . ALA A 1 169 ? -6.078 -15.420 -9.676 1.00 43.12 169 ALA A O 1
#

Mean predicted aligned error: 7.93 Å

Nearest PDB 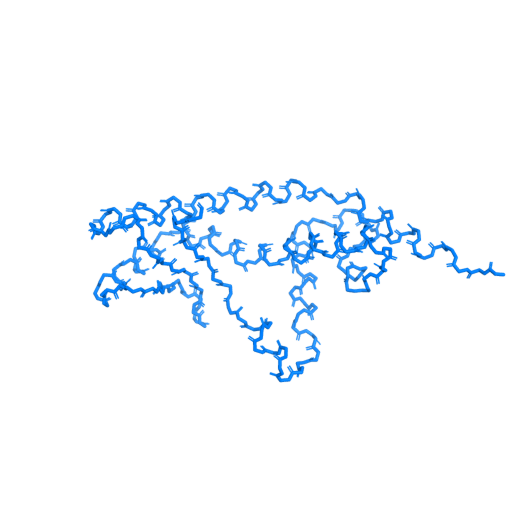structures (foldseek):
  7axc-assembly1_A  TM=1.564E-01  e=1.318E+00  Homo sapiens

Solvent-accessible surface area (backbone atoms only — not comparable to full-atom values): 9838 Å² total; per-residue (Å²): 141,91,80,69,65,67,65,53,50,55,55,56,58,63,72,70,57,66,56,68,62,53,50,51,57,50,47,51,38,51,52,52,53,54,50,53,52,52,49,50,30,54,77,71,73,43,62,81,70,57,53,38,30,41,31,56,45,99,87,67,45,58,42,62,50,58,94,60,60,67,73,58,37,55,50,52,26,52,53,46,60,68,33,58,68,55,47,55,35,51,54,51,42,60,51,49,50,65,44,49,54,50,50,53,51,53,50,52,47,26,70,76,68,70,47,84,53,69,67,57,58,70,44,51,47,91,52,71,88,57,53,43,71,68,47,34,35,53,44,45,55,52,49,64,72,66,50,82,70,48,80,75,56,39,63,72,73,61,57,66,53,62,54,70,49,63,69,89,116

Sequence (169 aa):
SSGGSASDAGRLKSQTLPLADYKQTVGQDLAFIRETLRHKLAEYNLNPATAISVSKSDAGKIEVGGTLADDTRTRIENDLNVNKNFADAFSRLSVNEPTLDFMDNALKLNQAYGVNNSLLDTLISENQQFNGLQDLVHRYDTLRRSAPTDPFEAAANRGAYAFNLNTRA

Secondary structure (DSSP, 8-state):
---SHHHHHHHHHHHT--HHHHHHHHHHHHHHHHHHHHHHHHHTT--TT--EEEEE-TTS-EEEEES--HHHHHHHHHHHHH-HHHHHHHHHHHHHHHHHHHHHHHHHHHHHH----HHHHHHS-SSGGG-SHHHHHHHHHHHHHHS---HHHHHHHSPPPEEEE-TT-